Protein AF-A0A0G9MPE6-F1 (afdb_monomer_lite)

Foldseek 3Di:
DPPPPPLLVVVLVVVDDPVLVLLLVVLLVVDDLVVSCVVVVHDSVVSVVSLQVSCVSVVNDDSVVSSVSVVVVVVVVVPPDDDDPDPPCPPPPPDDDPDPDDPPDDPDPDDPVVVPPPPPDPDPPDPPPHPDPDDPPDDCCCPPPCVVVVVVVVVVVVVVVVVVVVVVVVVVVVVVVVVD

Organism: NCBI:txid1581420

pLDDT: mean 76.64, std 16.78, range [31.55, 97.31]

InterPro domains:
  IPR000792 Transcription regulator LuxR, C-terminal [PF00196] (15-58)
  IPR000792 Transcription regulator LuxR, C-terminal [SM00421] (13-70)
  IPR016032 Signal transduction response regulator, C-terminal effector [SSF46894] (8-74)
  IPR036388 Winged helix-like DNA-binding domain superfamily [G3DSA:1.10.10.10] (10-81)

Radius of gyration: 35.47 Å; chains: 1; bounding box: 92×54×98 Å

Sequence (180 aa):
MVTAAADPVEAIKATLTDGQVEVLDLLAEGLTGKEIAGRLGISDSGARQRIERVRRKFDGLGSNELARLWREHRAAASSDRSQHPCTNLSWQSSHLAADPILGEEPPRNRSSSDLEFSDAYVIDTSAPWAPRKDISLVPEVLDGENAVPARWMFVAGFAVLLAVLMLVLFAIGMAFVRTG

Secondary structure (DSSP, 8-state):
-------HHHHHHTTS-HHHHHHHHHHHTT--HHHHHHHHT--HHHHHHHHHHHHHHTTT--HHHHHHHHHHHHHHHHTSSS-------SSS-------------------TTTT--TT--------TTS-------S-HHHHSTTHHHHHHHHHHHHHHHHHHHHHHHHHHHHHHHHH-

Structure (mmCIF, N/CA/C/O backbone):
data_AF-A0A0G9MPE6-F1
#
_entry.id   AF-A0A0G9MPE6-F1
#
loop_
_atom_site.group_PDB
_atom_site.id
_atom_site.type_symbol
_atom_site.label_atom_id
_atom_site.label_alt_id
_atom_site.label_comp_id
_atom_site.label_asym_id
_atom_site.label_entity_id
_atom_site.label_seq_id
_atom_site.pdbx_PDB_ins_code
_atom_site.Cartn_x
_atom_site.Cartn_y
_atom_site.Cartn_z
_atom_site.occupancy
_atom_site.B_iso_or_equiv
_atom_site.auth_seq_id
_atom_site.auth_comp_id
_atom_site.auth_asym_id
_atom_site.auth_atom_id
_atom_site.pdbx_PDB_model_num
ATOM 1 N N . MET A 1 1 ? -15.453 -14.647 36.758 1.00 31.55 1 MET A N 1
ATOM 2 C CA . MET A 1 1 ? -14.997 -13.259 36.975 1.00 31.55 1 MET A CA 1
ATOM 3 C C . MET A 1 1 ? -13.838 -13.002 36.024 1.00 31.55 1 MET A C 1
ATOM 5 O O . MET A 1 1 ? -12.711 -13.332 36.355 1.00 31.55 1 MET A O 1
ATOM 9 N N . VAL A 1 2 ? -14.127 -12.533 34.806 1.00 37.72 2 VAL A N 1
ATOM 10 C CA . VAL A 1 2 ? -13.090 -12.100 33.856 1.00 37.72 2 VAL A CA 1
ATOM 11 C C . VAL A 1 2 ? -12.766 -10.664 34.233 1.00 37.72 2 VAL A C 1
ATOM 13 O O . VAL A 1 2 ? -13.610 -9.782 34.100 1.00 37.72 2 VAL A O 1
ATOM 16 N N . THR A 1 3 ? -11.595 -10.449 34.817 1.00 35.38 3 THR A N 1
ATOM 17 C CA . THR A 1 3 ? -11.078 -9.109 35.070 1.00 35.38 3 THR A CA 1
ATOM 18 C C . THR A 1 3 ? -10.955 -8.405 33.727 1.00 35.38 3 THR A C 1
ATOM 20 O O . THR A 1 3 ? -10.275 -8.921 32.840 1.00 35.38 3 THR A O 1
ATOM 23 N N . ALA A 1 4 ? -11.631 -7.267 33.577 1.00 43.75 4 ALA A N 1
ATOM 24 C CA . ALA A 1 4 ? -11.440 -6.344 32.473 1.00 43.75 4 ALA A CA 1
ATOM 25 C C . ALA A 1 4 ? -9.965 -5.919 32.460 1.00 43.75 4 ALA A C 1
ATOM 27 O O . ALA A 1 4 ? -9.564 -4.997 33.168 1.00 43.75 4 ALA A O 1
ATOM 28 N N . ALA A 1 5 ? -9.133 -6.658 31.725 1.00 43.75 5 ALA A N 1
ATOM 29 C CA . ALA A 1 5 ? -7.849 -6.144 31.300 1.00 43.75 5 ALA A CA 1
ATOM 30 C C . ALA A 1 5 ? -8.181 -4.867 30.534 1.00 43.75 5 ALA A C 1
ATOM 32 O O . ALA A 1 5 ? -8.971 -4.924 29.591 1.00 43.75 5 ALA A O 1
ATOM 33 N N . ALA A 1 6 ? -7.678 -3.729 31.017 1.00 55.50 6 ALA A N 1
ATOM 34 C CA . ALA A 1 6 ? -7.794 -2.462 30.316 1.00 55.50 6 ALA A CA 1
ATOM 35 C C . ALA A 1 6 ? -7.490 -2.723 28.840 1.00 55.50 6 ALA A C 1
ATOM 37 O O . ALA A 1 6 ? -6.449 -3.310 28.531 1.00 55.50 6 ALA A O 1
ATOM 38 N N . ASP A 1 7 ? -8.442 -2.389 27.971 1.00 68.00 7 ASP A N 1
ATOM 39 C CA . ASP A 1 7 ? -8.317 -2.606 26.538 1.00 68.00 7 ASP A CA 1
ATOM 40 C C . ASP A 1 7 ? -6.947 -2.042 26.109 1.00 68.00 7 ASP A C 1
ATOM 42 O O . ASP A 1 7 ? -6.664 -0.873 26.402 1.00 68.00 7 ASP A O 1
ATOM 46 N N . PRO A 1 8 ? -6.042 -2.842 25.507 1.00 73.06 8 PRO A N 1
ATOM 47 C CA . PRO A 1 8 ? -4.706 -2.375 25.132 1.00 73.06 8 PRO A CA 1
ATOM 48 C C . PRO A 1 8 ? -4.766 -1.111 24.264 1.00 73.06 8 PRO A C 1
ATOM 50 O O . PRO A 1 8 ? -3.856 -0.281 24.310 1.00 73.06 8 PRO A O 1
ATOM 53 N N . VAL A 1 9 ? -5.868 -0.919 23.533 1.00 80.00 9 VAL A N 1
ATOM 54 C CA . VAL A 1 9 ? -6.132 0.288 22.749 1.00 80.00 9 VAL A CA 1
ATOM 55 C C . VAL A 1 9 ? -6.282 1.526 23.637 1.00 80.00 9 VAL A C 1
ATOM 57 O O . VAL A 1 9 ? -5.776 2.589 23.281 1.00 80.00 9 VAL A O 1
ATOM 60 N N . GLU A 1 10 ? -6.902 1.410 24.810 1.00 82.75 10 GLU A N 1
ATOM 61 C CA . GLU A 1 10 ? -7.134 2.529 25.728 1.00 82.75 10 GLU A CA 1
ATOM 62 C C . GLU A 1 10 ? -5.841 3.004 26.398 1.00 82.75 10 GLU A C 1
ATOM 64 O O . GLU A 1 10 ? -5.572 4.207 26.480 1.00 82.75 10 GLU A O 1
ATOM 69 N N . ALA A 1 11 ? -4.985 2.058 26.792 1.00 82.75 11 ALA A N 1
ATOM 70 C CA . ALA A 1 11 ? -3.660 2.363 27.323 1.00 82.75 11 ALA A CA 1
ATOM 71 C C . ALA A 1 11 ? -2.784 3.069 26.275 1.00 82.75 11 ALA A C 1
ATOM 73 O O . ALA A 1 11 ? -2.113 4.057 26.579 1.00 82.75 11 ALA A O 1
ATOM 74 N N . ILE A 1 12 ? -2.820 2.604 25.021 1.00 85.75 12 ILE A N 1
ATOM 75 C CA . ILE A 1 12 ? -2.066 3.224 23.927 1.00 85.75 12 ILE A CA 1
ATOM 76 C C . ILE A 1 12 ? -2.641 4.604 23.593 1.00 85.75 12 ILE A C 1
ATOM 78 O O . ILE A 1 12 ? -1.867 5.553 23.446 1.00 85.75 12 ILE A O 1
ATOM 82 N N . LYS A 1 13 ? -3.972 4.748 23.544 1.00 86.62 13 LYS A N 1
ATOM 83 C CA . LYS A 1 13 ? -4.681 6.014 23.297 1.00 86.62 13 LYS A CA 1
ATOM 84 C C . LYS A 1 13 ? -4.234 7.123 24.244 1.00 86.62 13 LYS A C 1
ATOM 86 O O . LYS A 1 13 ? -3.981 8.229 23.778 1.00 86.62 13 LYS A O 1
ATOM 91 N N . ALA A 1 14 ? -4.051 6.826 25.531 1.00 85.19 14 ALA A N 1
ATOM 92 C CA . ALA A 1 14 ? -3.559 7.799 26.512 1.00 85.19 14 ALA A CA 1
ATOM 93 C C . ALA A 1 14 ? -2.147 8.341 26.195 1.00 85.19 14 ALA A C 1
ATOM 95 O O . ALA A 1 14 ? -1.764 9.402 26.681 1.00 85.19 14 ALA A O 1
ATOM 96 N N . THR A 1 15 ? -1.367 7.637 25.369 1.00 88.62 15 THR A N 1
ATOM 97 C CA . THR A 1 15 ? -0.030 8.072 24.933 1.00 88.62 15 THR A CA 1
ATOM 98 C C . THR A 1 15 ? -0.025 8.792 23.582 1.00 88.62 15 THR A C 1
ATOM 100 O O . THR A 1 15 ? 1.040 9.247 23.145 1.00 88.62 15 THR A O 1
ATOM 103 N N . LEU A 1 16 ? -1.149 8.831 22.859 1.00 88.75 16 LEU A N 1
ATOM 104 C CA . LEU A 1 16 ? -1.242 9.502 21.562 1.00 88.75 16 LEU A CA 1
ATOM 105 C C . LEU A 1 16 ? -1.406 11.011 21.758 1.00 88.75 16 LEU A C 1
ATOM 107 O O . LEU A 1 16 ? -2.092 11.471 22.662 1.00 88.75 16 LEU A O 1
ATOM 111 N N . THR A 1 17 ? -0.782 11.787 20.876 1.00 92.75 17 THR A N 1
ATOM 112 C CA . THR A 1 17 ? -1.031 13.234 20.791 1.00 92.75 17 THR A CA 1
ATOM 113 C C . THR A 1 17 ? -2.350 13.508 20.068 1.00 92.75 17 THR A C 1
ATOM 115 O O . THR A 1 17 ? -2.723 12.717 19.203 1.00 92.75 17 THR A O 1
ATOM 118 N N . ASP A 1 18 ? -2.965 14.672 20.269 1.00 88.19 18 ASP A N 1
ATOM 119 C CA . ASP A 1 18 ? -4.215 15.058 19.585 1.00 88.19 18 ASP A CA 1
ATOM 120 C C . ASP A 1 18 ? -4.136 14.890 18.058 1.00 88.19 18 ASP A C 1
ATOM 122 O O . ASP A 1 18 ? -4.968 14.223 17.450 1.00 88.19 18 ASP A O 1
ATOM 126 N N . GLY A 1 19 ? -3.045 15.352 17.434 1.00 87.56 19 GLY A N 1
ATOM 127 C CA . GLY A 1 19 ? -2.837 15.192 15.987 1.00 87.56 19 GLY A CA 1
ATOM 128 C C . GLY A 1 19 ? -2.555 13.754 15.517 1.00 87.56 19 GLY A C 1
ATOM 129 O O . GLY A 1 19 ? -2.522 13.499 14.316 1.00 87.56 19 GLY A O 1
ATOM 130 N N . GLN A 1 20 ? -2.302 12.812 16.431 1.00 91.50 20 GLN A N 1
ATOM 131 C CA . GLN A 1 20 ? -2.208 11.374 16.137 1.00 91.50 20 GLN A CA 1
ATOM 132 C C . GLN A 1 20 ? -3.574 10.704 16.257 1.00 91.50 20 GLN A C 1
ATOM 134 O O . GLN A 1 20 ? -3.886 9.846 15.436 1.00 91.50 20 GLN A O 1
ATOM 139 N N . VAL A 1 21 ? -4.376 11.113 17.245 1.00 91.81 21 VAL A N 1
ATOM 140 C CA . VAL A 1 21 ? -5.772 10.682 17.387 1.00 91.81 21 VAL A CA 1
ATOM 141 C C . VAL A 1 21 ? -6.578 11.119 16.167 1.00 91.81 21 VAL A C 1
ATOM 143 O O . VAL A 1 21 ? -7.272 10.300 15.580 1.00 91.81 21 VAL A O 1
ATOM 146 N N . GLU A 1 22 ? -6.395 12.356 15.707 1.00 93.44 22 GLU A N 1
ATOM 147 C CA . GLU A 1 22 ? -7.081 12.886 14.522 1.00 93.44 22 GLU A CA 1
ATOM 148 C C . GLU A 1 22 ? -6.759 12.085 13.246 1.00 93.44 22 GLU A C 1
ATOM 150 O O . GLU A 1 22 ? -7.645 11.734 12.471 1.00 93.44 22 GLU A O 1
ATOM 155 N N . VAL A 1 23 ? -5.488 11.716 13.043 1.00 94.12 23 VAL A N 1
ATOM 156 C CA . VAL A 1 23 ? -5.083 10.844 11.925 1.00 94.12 23 VAL A CA 1
ATOM 157 C C . VAL A 1 23 ? -5.693 9.447 12.060 1.00 94.12 23 VAL A C 1
ATOM 159 O O . VAL A 1 23 ? -6.072 8.848 11.056 1.00 94.12 23 VAL A O 1
ATOM 162 N N . LEU A 1 24 ? -5.774 8.921 13.282 1.00 92.50 24 LEU A N 1
ATOM 163 C CA . LEU A 1 24 ? -6.332 7.601 13.560 1.00 92.50 24 LEU A CA 1
ATOM 164 C C . LEU A 1 24 ? -7.855 7.561 13.346 1.00 92.50 24 LEU A C 1
ATOM 166 O O . LEU A 1 24 ? -8.363 6.574 12.816 1.00 92.50 24 LEU A O 1
ATOM 170 N N . ASP A 1 25 ? -8.560 8.646 13.669 1.00 93.19 25 ASP A N 1
ATOM 171 C CA . ASP A 1 25 ? -9.986 8.821 13.380 1.00 93.19 25 ASP A CA 1
ATOM 172 C C . ASP A 1 25 ? -10.258 8.811 11.872 1.00 93.19 25 ASP A C 1
ATOM 174 O O . ASP A 1 25 ? -11.080 8.025 11.399 1.00 93.19 25 ASP A O 1
ATOM 178 N N . LEU A 1 26 ? -9.501 9.594 11.098 1.00 93.50 26 LEU A N 1
ATOM 179 C CA . LEU A 1 26 ? -9.630 9.606 9.637 1.00 93.50 26 LEU A CA 1
ATOM 180 C C . LEU A 1 26 ? -9.261 8.253 9.008 1.00 93.50 26 LEU A C 1
ATOM 182 O O . LEU A 1 26 ? -9.851 7.841 8.010 1.00 93.50 26 LEU A O 1
ATOM 186 N N . LEU A 1 27 ? -8.303 7.534 9.596 1.00 93.00 27 LEU A N 1
ATOM 187 C CA . LEU A 1 27 ? -7.941 6.196 9.138 1.00 93.00 27 LEU A CA 1
ATOM 188 C C . LEU A 1 27 ? -9.059 5.176 9.407 1.00 93.00 27 LEU A C 1
ATOM 190 O O . LEU A 1 27 ? -9.306 4.298 8.581 1.00 93.00 27 LEU A O 1
ATOM 194 N N . ALA A 1 28 ? -9.765 5.301 10.531 1.00 92.00 28 ALA A N 1
ATOM 195 C CA . ALA A 1 28 ? -10.927 4.474 10.850 1.00 92.00 28 ALA A CA 1
ATOM 196 C C . ALA A 1 28 ? -12.146 4.753 9.960 1.00 92.00 28 ALA A C 1
ATOM 198 O O . ALA A 1 28 ? -12.937 3.840 9.720 1.00 92.00 28 ALA A O 1
ATOM 199 N N . GLU A 1 29 ? -12.269 5.965 9.419 1.00 91.94 29 GLU A N 1
ATOM 200 C CA . GLU A 1 29 ? -13.228 6.298 8.356 1.00 91.94 29 GLU A CA 1
ATOM 201 C C . GLU A 1 29 ? -12.865 5.658 6.998 1.00 91.94 29 GLU A C 1
ATOM 203 O O . GLU A 1 29 ? -13.675 5.675 6.073 1.00 91.94 29 GLU A O 1
ATOM 208 N N . GLY A 1 30 ? -11.678 5.052 6.873 1.00 91.44 30 GLY A N 1
ATOM 209 C CA . GLY A 1 30 ? -11.218 4.378 5.657 1.00 91.44 30 GLY A CA 1
ATOM 210 C C . GLY A 1 30 ? -10.488 5.288 4.669 1.00 91.44 30 GLY A C 1
ATOM 211 O O . GLY A 1 30 ? -10.276 4.880 3.528 1.00 91.44 30 GLY A O 1
ATOM 212 N N . LEU A 1 31 ? -10.090 6.498 5.080 1.00 91.56 31 LEU A N 1
ATOM 213 C CA . LEU A 1 31 ? -9.352 7.409 4.207 1.00 91.56 31 LEU A CA 1
ATOM 214 C C . LEU A 1 31 ? -7.913 6.929 3.988 1.00 91.56 31 LEU A C 1
ATOM 216 O O . LEU A 1 31 ? -7.220 6.456 4.893 1.00 91.56 31 LEU A O 1
ATOM 220 N N . THR A 1 32 ? -7.429 7.131 2.769 1.00 90.44 32 THR A N 1
ATOM 221 C CA . THR A 1 32 ? -6.039 6.887 2.388 1.00 90.44 32 THR A CA 1
ATOM 222 C C . THR A 1 32 ? -5.128 8.028 2.848 1.00 90.44 32 THR A C 1
ATOM 224 O O . THR A 1 32 ? -5.564 9.158 3.060 1.00 90.44 32 THR A O 1
ATOM 227 N N . GLY A 1 33 ? -3.815 7.784 2.938 1.00 89.12 33 GLY A N 1
ATOM 228 C CA . GLY A 1 33 ? -2.847 8.812 3.358 1.00 89.12 33 GLY A CA 1
ATOM 229 C C . GLY A 1 33 ? -2.896 10.110 2.534 1.00 89.12 33 GLY A C 1
ATOM 230 O O . GLY A 1 33 ? -2.682 11.187 3.085 1.00 89.12 33 GLY A O 1
ATOM 231 N N . LYS A 1 34 ? -3.251 10.025 1.243 1.00 92.31 34 LYS A N 1
ATOM 232 C CA . LYS A 1 34 ? -3.431 11.197 0.370 1.00 92.31 34 LYS A CA 1
ATOM 233 C C . LYS A 1 34 ? -4.673 12.008 0.739 1.00 92.31 34 LYS A C 1
ATOM 235 O O . LYS A 1 34 ? -4.622 13.234 0.751 1.00 92.31 34 LYS A O 1
ATOM 240 N N . GLU A 1 35 ? -5.772 11.335 1.057 1.00 94.38 35 GLU A N 1
ATOM 241 C CA . GLU A 1 35 ? -7.024 11.980 1.465 1.00 94.38 35 GLU A CA 1
ATOM 242 C C . GLU A 1 35 ? -6.899 12.577 2.868 1.00 94.38 35 GLU A C 1
ATOM 244 O O . GLU A 1 35 ? -7.334 13.702 3.098 1.00 94.38 35 GLU A O 1
ATOM 249 N N . ILE A 1 36 ? -6.210 11.878 3.777 1.00 93.88 36 ILE A N 1
ATOM 250 C CA . ILE A 1 36 ? -5.850 12.390 5.105 1.00 93.88 36 ILE A CA 1
ATOM 251 C C . ILE A 1 36 ? -4.991 13.652 4.974 1.00 93.88 36 ILE A C 1
ATOM 253 O O . ILE A 1 36 ? -5.245 14.643 5.654 1.00 93.88 36 ILE A O 1
ATOM 257 N N . ALA A 1 37 ? -4.000 13.649 4.077 1.00 95.06 37 ALA A N 1
ATOM 258 C CA . ALA A 1 37 ? -3.171 14.822 3.812 1.00 95.06 37 ALA A CA 1
ATOM 259 C C . ALA A 1 37 ? -4.008 16.016 3.330 1.00 95.06 37 ALA A C 1
ATOM 261 O O . ALA A 1 37 ? -3.864 17.116 3.863 1.00 95.06 37 ALA A O 1
ATOM 262 N N . GLY A 1 38 ? -4.926 15.780 2.386 1.00 95.31 38 GLY A N 1
ATOM 263 C CA . GLY A 1 38 ? -5.853 16.800 1.897 1.00 95.31 38 GLY A CA 1
ATOM 264 C C . GLY A 1 38 ? -6.773 17.346 2.991 1.00 95.31 38 GLY A C 1
ATOM 265 O O . GLY A 1 38 ? -6.973 18.555 3.073 1.00 95.31 38 GLY A O 1
ATOM 266 N N . ARG A 1 39 ? -7.281 16.478 3.871 1.00 94.38 39 ARG A N 1
ATOM 267 C CA . ARG A 1 39 ? -8.207 16.860 4.945 1.00 94.38 39 ARG A CA 1
ATOM 268 C C . ARG A 1 39 ? -7.532 17.621 6.085 1.00 94.38 39 ARG A C 1
ATOM 270 O O . ARG A 1 39 ? -8.146 18.515 6.654 1.00 94.38 39 ARG A O 1
ATOM 277 N N . LEU A 1 40 ? -6.272 17.302 6.379 1.00 93.19 40 LEU A N 1
ATOM 278 C CA . LEU A 1 40 ? -5.473 17.957 7.421 1.00 93.19 40 LEU A CA 1
ATOM 279 C C . LEU A 1 40 ? -4.649 19.154 6.914 1.00 93.19 40 LEU A C 1
ATOM 281 O O . LEU A 1 40 ? -3.984 19.811 7.713 1.00 93.19 40 LEU A O 1
ATOM 285 N N . GLY A 1 41 ? -4.629 19.421 5.604 1.00 93.69 41 GLY A N 1
ATOM 286 C CA . GLY A 1 41 ? -3.810 20.486 5.014 1.00 93.69 41 GLY A CA 1
ATOM 287 C C . GLY A 1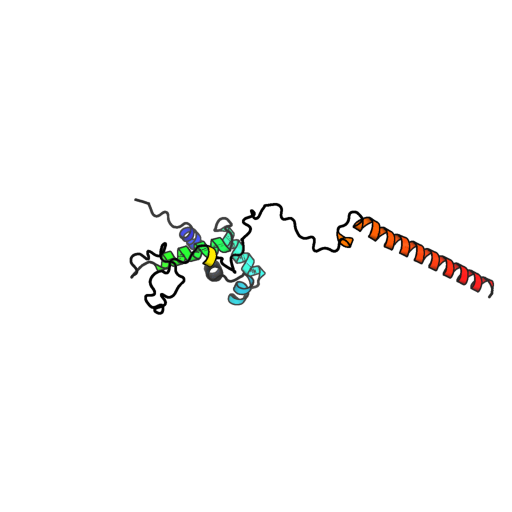 41 ? -2.297 20.265 5.160 1.00 93.69 41 GLY A C 1
ATOM 288 O O . GLY A 1 41 ? -1.536 21.229 5.236 1.00 93.69 41 GLY A O 1
ATOM 289 N N . ILE A 1 42 ? -1.848 19.007 5.225 1.00 93.56 42 ILE A N 1
ATOM 290 C CA . ILE A 1 42 ? -0.429 18.625 5.351 1.00 93.56 42 ILE A CA 1
ATOM 291 C C . ILE A 1 42 ? 0.079 17.950 4.070 1.00 93.56 42 ILE A C 1
ATOM 293 O O . ILE A 1 42 ? -0.693 17.602 3.182 1.00 93.56 42 ILE A O 1
ATOM 297 N N . SER A 1 43 ? 1.391 17.728 3.957 1.00 96.12 43 SER A N 1
ATOM 298 C CA . SER A 1 43 ? 1.954 16.966 2.835 1.00 96.12 43 SER A CA 1
ATOM 299 C C . SER A 1 43 ? 1.600 15.470 2.914 1.00 96.12 43 SER A C 1
ATOM 301 O O . SER A 1 43 ? 1.495 14.912 4.009 1.00 96.12 43 SER A O 1
ATOM 303 N N . ASP A 1 44 ? 1.509 14.785 1.762 1.00 95.00 44 ASP A N 1
ATOM 304 C CA . ASP A 1 44 ? 1.323 13.315 1.692 1.00 95.00 44 ASP A CA 1
ATOM 305 C C . ASP A 1 44 ? 2.404 12.582 2.510 1.00 95.00 44 ASP A C 1
ATOM 307 O O . ASP A 1 44 ? 2.118 11.708 3.328 1.00 95.00 44 ASP A O 1
ATOM 311 N N . SER A 1 45 ? 3.662 13.018 2.387 1.00 93.56 45 SER A N 1
ATOM 312 C CA . SER A 1 45 ? 4.770 12.481 3.184 1.00 93.56 45 SER A CA 1
ATOM 313 C C . SER A 1 45 ? 4.578 12.686 4.693 1.00 93.56 45 SER A C 1
ATOM 315 O O . SER A 1 45 ? 4.893 11.789 5.477 1.00 93.56 45 SER A O 1
ATOM 317 N N . GLY A 1 46 ? 4.021 13.827 5.110 1.00 91.94 46 GLY A N 1
ATOM 318 C CA . GLY A 1 46 ? 3.717 14.133 6.505 1.00 91.94 46 GLY A CA 1
ATOM 319 C C . GLY A 1 46 ? 2.600 13.253 7.067 1.00 91.94 46 GLY A C 1
ATOM 320 O O . GLY A 1 46 ? 2.741 12.724 8.172 1.00 91.94 46 GLY A O 1
ATOM 321 N N . ALA A 1 47 ? 1.534 13.031 6.294 1.00 92.56 47 ALA A N 1
ATOM 322 C CA . ALA A 1 47 ? 0.446 12.129 6.670 1.00 92.56 47 ALA A CA 1
ATOM 323 C C . ALA A 1 47 ? 0.949 10.688 6.839 1.00 92.56 47 ALA A C 1
ATOM 325 O O . ALA A 1 47 ? 0.748 10.086 7.895 1.00 92.56 47 ALA A O 1
ATOM 326 N N . ARG A 1 48 ? 1.707 10.165 5.864 1.00 93.25 48 ARG A N 1
ATOM 327 C CA . ARG A 1 48 ? 2.313 8.823 5.947 1.00 93.25 48 ARG A CA 1
ATOM 328 C C . ARG A 1 48 ? 3.234 8.673 7.150 1.00 93.25 48 ARG A C 1
ATOM 330 O O . ARG A 1 48 ? 3.177 7.662 7.845 1.00 93.25 48 ARG A O 1
ATOM 337 N N . GLN A 1 49 ? 4.055 9.684 7.433 1.00 94.12 49 GLN A N 1
ATOM 338 C CA . GLN A 1 49 ? 4.944 9.648 8.591 1.00 94.12 49 GLN A CA 1
ATOM 339 C C . GLN A 1 49 ? 4.161 9.634 9.912 1.00 94.12 49 GLN A C 1
ATOM 341 O O . GLN A 1 49 ? 4.557 8.931 10.842 1.00 94.12 49 GLN A O 1
ATOM 346 N N . ARG A 1 50 ? 3.058 10.388 10.020 1.00 93.31 50 ARG A N 1
ATOM 347 C CA . ARG A 1 50 ? 2.189 10.351 11.207 1.00 93.31 50 ARG A CA 1
ATOM 348 C C . ARG A 1 50 ? 1.527 8.983 11.372 1.00 93.31 50 ARG A C 1
ATOM 350 O O . ARG A 1 50 ? 1.592 8.448 12.475 1.00 93.31 50 ARG A O 1
ATOM 357 N N . ILE A 1 51 ? 0.999 8.394 10.295 1.00 92.50 51 ILE A N 1
ATOM 358 C CA . ILE A 1 51 ? 0.432 7.033 10.301 1.00 92.50 51 ILE A CA 1
ATOM 359 C C . ILE A 1 51 ? 1.475 6.023 10.791 1.00 92.50 51 ILE A C 1
ATOM 361 O O . ILE A 1 51 ? 1.193 5.243 11.693 1.00 92.50 51 ILE A O 1
ATOM 365 N N . GLU A 1 52 ? 2.706 6.082 10.278 1.00 93.19 52 GLU A N 1
ATOM 366 C CA . GLU A 1 52 ? 3.792 5.192 10.706 1.00 93.19 52 GLU A CA 1
ATOM 367 C C . GLU A 1 52 ? 4.128 5.358 12.196 1.00 93.19 52 GLU A C 1
ATOM 369 O O . GLU A 1 52 ? 4.312 4.378 12.916 1.00 93.19 52 GLU A O 1
ATOM 374 N N . ARG A 1 53 ? 4.176 6.598 12.700 1.00 92.00 53 ARG A N 1
ATOM 375 C CA . ARG A 1 53 ? 4.422 6.855 14.129 1.00 92.00 53 ARG A CA 1
ATOM 376 C C . ARG A 1 53 ? 3.321 6.278 15.013 1.00 92.00 53 ARG A C 1
ATOM 378 O O . ARG A 1 53 ? 3.650 5.745 16.070 1.00 92.00 53 ARG A O 1
ATOM 385 N N . VAL A 1 54 ? 2.059 6.384 14.592 1.00 91.75 54 VAL A N 1
ATOM 386 C CA . VAL A 1 54 ? 0.938 5.736 15.285 1.00 91.75 54 VAL A CA 1
ATOM 387 C C . VAL A 1 54 ? 1.113 4.223 15.223 1.00 91.75 54 VAL A C 1
ATOM 389 O O . VAL A 1 54 ? 1.105 3.577 16.263 1.00 91.75 54 VAL A O 1
ATOM 392 N N . ARG A 1 55 ? 1.406 3.663 14.047 1.00 91.38 55 ARG A N 1
ATOM 393 C CA . ARG A 1 55 ? 1.603 2.222 13.853 1.00 91.38 55 ARG A CA 1
ATOM 394 C C . ARG A 1 55 ? 2.655 1.632 14.787 1.00 91.38 55 ARG A C 1
ATOM 396 O O . ARG A 1 55 ? 2.420 0.593 15.387 1.00 91.38 55 ARG A O 1
ATOM 403 N N . ARG A 1 56 ? 3.777 2.327 14.989 1.00 90.88 56 ARG A N 1
ATOM 404 C CA . ARG A 1 56 ? 4.827 1.898 15.932 1.00 90.88 56 ARG A CA 1
ATOM 405 C C . ARG A 1 56 ? 4.379 1.862 17.395 1.00 90.88 56 ARG A C 1
ATOM 407 O O . ARG A 1 56 ? 4.947 1.097 18.160 1.00 90.88 56 ARG A O 1
ATOM 414 N N . LYS A 1 57 ? 3.394 2.673 17.795 1.00 88.06 57 LYS A N 1
ATOM 415 C CA . LYS A 1 57 ? 2.804 2.608 19.146 1.00 88.06 57 LYS A CA 1
ATOM 416 C C . LYS A 1 57 ? 1.884 1.394 19.313 1.00 88.06 57 LYS A C 1
ATOM 418 O O . LYS A 1 57 ? 1.727 0.910 20.424 1.00 88.06 57 LYS A O 1
ATOM 423 N N . PHE A 1 58 ? 1.330 0.899 18.208 1.00 88.00 58 PHE A N 1
ATOM 424 C CA . PHE A 1 58 ? 0.492 -0.297 18.114 1.00 88.00 58 PHE A CA 1
ATOM 425 C C . PHE A 1 58 ? 1.294 -1.517 17.621 1.00 88.00 58 PHE A C 1
ATOM 427 O O . PHE A 1 58 ? 0.809 -2.290 16.804 1.00 88.00 58 PHE A O 1
ATOM 434 N N . ASP A 1 59 ? 2.554 -1.651 18.045 1.00 85.88 59 ASP A N 1
ATOM 435 C CA . ASP A 1 59 ? 3.428 -2.793 17.712 1.00 85.88 59 ASP A CA 1
ATOM 436 C C . ASP A 1 59 ? 3.572 -3.099 16.201 1.00 85.88 59 ASP A C 1
ATOM 438 O O . ASP A 1 59 ? 3.816 -4.221 15.771 1.00 85.88 59 ASP A O 1
ATOM 442 N N . GLY A 1 60 ? 3.399 -2.088 15.345 1.00 82.19 60 GLY A N 1
ATOM 443 C CA . GLY A 1 60 ? 3.537 -2.240 13.897 1.00 82.19 60 GLY A CA 1
ATOM 444 C C . GLY A 1 60 ? 2.328 -2.851 13.178 1.00 82.19 60 GLY A C 1
ATOM 445 O O . GLY A 1 60 ? 2.452 -3.125 11.982 1.00 82.19 60 GLY A O 1
ATOM 446 N N . LEU A 1 61 ? 1.175 -2.998 13.845 1.00 86.38 61 LEU A N 1
ATOM 447 C CA . LEU A 1 61 ? -0.092 -3.492 13.277 1.00 86.38 61 LEU A CA 1
ATOM 448 C C . LEU A 1 61 ? -0.419 -2.873 11.910 1.00 86.38 61 LEU A C 1
ATOM 450 O O . LEU A 1 61 ? -0.296 -1.669 11.724 1.00 86.38 61 LEU A O 1
ATOM 454 N N . GLY A 1 62 ? -0.881 -3.671 10.944 1.00 87.50 62 GLY A N 1
ATOM 455 C CA . GLY A 1 62 ? -1.238 -3.171 9.610 1.00 87.50 62 GLY A CA 1
ATOM 456 C C . GLY A 1 62 ? -2.284 -2.047 9.652 1.00 87.50 62 GLY A C 1
ATOM 457 O O . GLY A 1 62 ? -3.141 -2.018 10.528 1.00 87.50 62 GLY A O 1
ATOM 458 N N . SER A 1 63 ? -2.253 -1.129 8.679 1.00 83.94 63 SER A N 1
ATOM 459 C CA . SER A 1 63 ? -3.117 0.069 8.674 1.00 83.94 63 SER A CA 1
ATOM 460 C C . SER A 1 63 ? -4.617 -0.254 8.754 1.00 83.94 63 SER A C 1
ATOM 462 O O . SER A 1 63 ? -5.362 0.449 9.430 1.00 83.94 63 SER A O 1
ATOM 464 N N . ASN A 1 64 ? -5.052 -1.335 8.100 1.00 87.56 64 ASN A N 1
ATOM 465 C CA . ASN A 1 64 ? -6.447 -1.789 8.124 1.00 87.56 64 ASN A CA 1
ATOM 466 C C . ASN A 1 64 ? -6.833 -2.402 9.472 1.00 87.56 64 ASN A C 1
ATOM 468 O O . ASN A 1 64 ? -7.952 -2.217 9.943 1.00 87.56 64 ASN A O 1
ATOM 472 N N . GLU A 1 65 ? -5.900 -3.117 10.096 1.00 89.38 65 GLU A N 1
ATOM 473 C CA . GLU A 1 65 ? -6.123 -3.738 11.397 1.00 89.38 65 GLU A CA 1
ATOM 474 C C . GLU A 1 65 ? -6.172 -2.679 12.499 1.00 89.38 65 GLU A C 1
ATOM 476 O O . GLU A 1 65 ? -7.064 -2.689 13.341 1.00 89.38 65 GLU A O 1
ATOM 481 N N . LEU A 1 66 ? -5.290 -1.682 12.417 1.00 90.44 66 LEU A N 1
ATOM 482 C CA . LEU A 1 66 ? -5.322 -0.496 13.266 1.00 90.44 66 LEU A CA 1
ATOM 483 C C . LEU A 1 66 ? -6.660 0.258 13.141 1.00 90.44 66 LEU A C 1
ATOM 485 O O . LEU A 1 66 ? -7.260 0.619 14.152 1.00 90.44 66 LEU A O 1
ATOM 489 N N . ALA A 1 67 ? -7.162 0.443 11.915 1.00 91.50 67 ALA A N 1
ATOM 490 C CA . ALA A 1 67 ? -8.472 1.046 11.665 1.00 91.50 67 ALA A CA 1
ATOM 491 C C . ALA A 1 67 ? -9.629 0.209 12.243 1.00 91.50 67 ALA A C 1
ATOM 493 O O . ALA A 1 67 ? -10.605 0.758 12.756 1.00 91.50 67 ALA A O 1
ATOM 494 N N . ARG A 1 68 ? -9.544 -1.125 12.166 1.00 89.88 68 ARG A N 1
ATOM 495 C CA . ARG A 1 68 ? -10.536 -2.046 12.742 1.00 89.88 68 ARG A CA 1
ATOM 496 C C . ARG A 1 68 ? -10.568 -1.941 14.267 1.00 89.88 68 ARG A C 1
ATOM 498 O O . ARG A 1 68 ? -11.627 -1.648 14.817 1.00 89.88 68 ARG A O 1
ATOM 505 N N . LEU A 1 69 ? -9.415 -2.090 14.917 1.00 90.06 69 LEU A N 1
ATOM 506 C CA . LEU A 1 69 ? -9.285 -2.014 16.375 1.00 90.06 69 LEU A CA 1
ATOM 507 C C . LEU A 1 69 ? -9.765 -0.664 16.919 1.00 90.06 69 LEU A C 1
ATOM 509 O O . LEU A 1 69 ? -10.467 -0.611 17.925 1.00 90.06 69 LEU A O 1
ATOM 513 N N . TRP A 1 70 ? -9.451 0.434 16.225 1.00 90.44 70 TRP A N 1
ATOM 514 C CA . TRP A 1 70 ? -9.916 1.758 16.632 1.00 90.44 70 TRP A CA 1
ATOM 515 C C . TRP A 1 70 ? -11.438 1.916 16.530 1.00 90.44 70 TRP A C 1
ATOM 517 O O . TRP A 1 70 ? -12.055 2.496 17.426 1.00 90.44 70 TRP A O 1
ATOM 527 N N . ARG A 1 71 ? -12.070 1.373 15.479 1.00 89.69 71 ARG A N 1
ATOM 528 C CA . ARG A 1 71 ? -13.539 1.373 15.347 1.00 89.69 71 ARG A CA 1
ATOM 529 C C . ARG A 1 71 ? -14.212 0.563 16.446 1.00 89.69 71 ARG A C 1
ATOM 531 O O . ARG A 1 71 ? -15.201 1.026 17.006 1.00 89.69 71 ARG A O 1
ATOM 538 N N . GLU A 1 72 ? -13.670 -0.606 16.768 1.00 87.69 72 GLU A N 1
ATOM 539 C CA . GLU A 1 72 ? -14.177 -1.464 17.845 1.00 87.69 72 GLU A CA 1
ATOM 540 C C . GLU A 1 72 ? -14.086 -0.762 19.200 1.00 87.69 72 GLU A C 1
ATOM 542 O O . GLU A 1 72 ? -15.079 -0.687 19.924 1.00 87.69 72 GLU A O 1
ATOM 547 N N . HIS A 1 73 ? -12.940 -0.143 19.488 1.00 86.19 73 HIS A N 1
ATOM 548 C CA . HIS A 1 73 ? -12.741 0.633 20.707 1.00 86.19 73 HIS A CA 1
ATOM 549 C C . HIS A 1 73 ? -13.692 1.841 20.793 1.00 86.19 73 HIS A C 1
ATOM 551 O O . HIS A 1 73 ? -14.287 2.097 21.839 1.00 86.19 73 HIS A O 1
ATOM 557 N N . ARG A 1 74 ? -13.911 2.569 19.688 1.00 85.19 74 ARG A N 1
ATOM 558 C CA . ARG A 1 74 ? -14.876 3.684 19.645 1.00 85.19 74 ARG A CA 1
ATOM 559 C C . ARG A 1 74 ? -16.321 3.224 19.825 1.00 85.19 74 ARG A C 1
ATOM 561 O O . ARG A 1 74 ? -17.078 3.897 20.522 1.00 85.19 74 ARG A O 1
ATOM 568 N N . ALA A 1 75 ? -16.699 2.099 19.222 1.00 82.38 75 ALA A N 1
ATOM 569 C CA . ALA A 1 75 ? -18.026 1.515 19.391 1.00 82.38 75 ALA A CA 1
ATOM 570 C C . ALA A 1 75 ? -18.255 1.099 20.853 1.00 82.38 75 ALA A C 1
ATOM 572 O O . ALA A 1 75 ? -19.293 1.430 21.430 1.00 82.38 75 ALA A O 1
ATOM 573 N N . ALA A 1 76 ? -17.254 0.474 21.483 1.00 78.75 76 ALA A N 1
ATOM 574 C CA . ALA A 1 76 ? -17.284 0.125 22.900 1.00 78.75 76 ALA A CA 1
ATOM 575 C C . ALA A 1 76 ? -17.374 1.370 23.803 1.00 78.75 76 ALA A C 1
ATOM 577 O O . ALA A 1 76 ? -18.207 1.405 24.707 1.00 78.75 76 ALA A O 1
ATOM 578 N N . ALA A 1 77 ? -16.611 2.430 23.520 1.00 73.19 77 ALA A N 1
ATOM 579 C CA . ALA A 1 77 ? -16.666 3.684 24.277 1.00 73.19 77 ALA A CA 1
ATOM 580 C C . ALA A 1 77 ? -18.017 4.416 24.142 1.00 73.19 77 ALA A C 1
ATOM 582 O O . ALA A 1 77 ? -18.467 5.059 25.086 1.00 73.19 77 ALA A O 1
ATOM 583 N N . SER A 1 78 ? -18.690 4.298 22.991 1.00 65.69 78 SER A N 1
ATOM 584 C CA . SER A 1 78 ? -20.034 4.859 22.778 1.00 65.69 78 SER A CA 1
ATOM 585 C C . SER A 1 78 ? -21.163 4.051 23.431 1.00 65.69 78 SER A C 1
ATOM 587 O O . SER A 1 78 ? -22.296 4.519 23.474 1.00 65.69 78 SER A O 1
ATOM 589 N N . SER A 1 79 ? -20.869 2.845 23.932 1.00 57.28 79 SER A N 1
ATOM 590 C CA . SER A 1 79 ? -21.877 1.919 24.465 1.00 57.28 79 SER A CA 1
ATOM 591 C C . SER A 1 79 ? -22.261 2.162 25.930 1.00 57.28 79 SER A C 1
ATOM 593 O O . SER A 1 79 ? -23.117 1.449 26.462 1.00 57.28 79 SER A O 1
ATOM 595 N N . ASP A 1 80 ? -21.709 3.192 26.584 1.00 49.84 80 ASP A N 1
ATOM 596 C CA . ASP A 1 80 ? -22.221 3.621 27.882 1.00 49.84 80 ASP A CA 1
ATOM 597 C C . ASP A 1 80 ? -23.465 4.518 27.721 1.00 49.84 80 ASP A C 1
ATOM 599 O O . ASP A 1 80 ? -23.379 5.693 27.365 1.00 49.84 80 ASP A O 1
ATOM 603 N N . ARG A 1 81 ? -24.6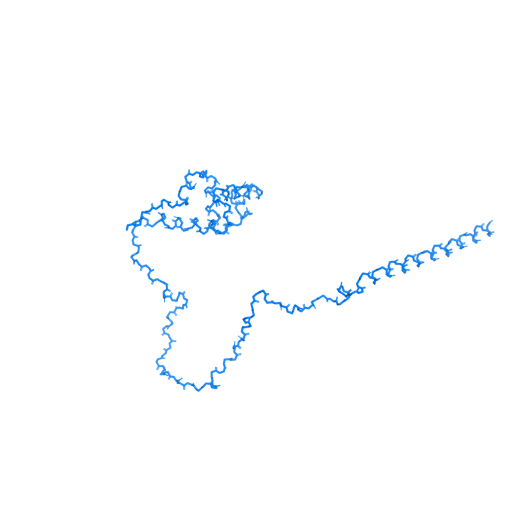09 3.922 28.091 1.00 51.88 81 ARG A N 1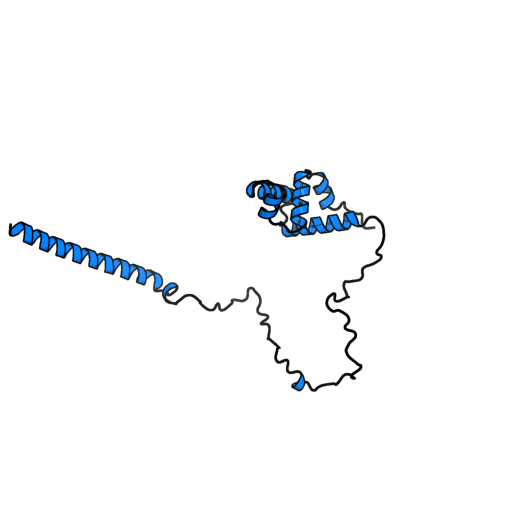
ATOM 604 C CA . ARG A 1 81 ? -25.926 4.501 28.423 1.00 51.88 81 ARG A CA 1
ATOM 605 C C . ARG A 1 81 ? -26.989 4.554 27.305 1.00 51.88 81 ARG A C 1
ATOM 607 O O . ARG A 1 81 ? -27.129 5.529 26.576 1.00 51.88 81 ARG A O 1
ATOM 614 N N . SER A 1 82 ? -27.906 3.581 27.413 1.00 47.12 82 SER A N 1
ATOM 615 C CA . SER A 1 82 ? -29.316 3.533 26.948 1.00 47.12 82 SER A CA 1
ATOM 616 C C . SER A 1 82 ? -29.598 2.757 25.655 1.00 47.12 82 SER A C 1
ATOM 618 O O . SER A 1 82 ? -29.453 3.291 24.568 1.00 47.12 82 SER A O 1
ATOM 620 N N . GLN A 1 83 ? -30.147 1.541 25.828 1.00 48.53 83 GLN A N 1
ATOM 621 C CA . GLN A 1 83 ? -30.871 0.723 24.833 1.00 48.53 83 GLN A CA 1
ATOM 622 C C . GLN A 1 83 ? -30.023 0.353 23.605 1.00 48.53 83 GLN A C 1
ATOM 624 O O . GLN A 1 83 ? -29.760 1.170 22.742 1.00 48.53 83 GLN A O 1
ATOM 629 N N . HIS A 1 84 ? -29.585 -0.889 23.439 1.00 47.09 84 HIS A N 1
ATOM 630 C CA . HIS A 1 84 ? -30.454 -1.991 23.027 1.00 47.09 84 HIS A CA 1
ATOM 631 C C . HIS A 1 84 ? -30.043 -3.292 23.742 1.00 47.09 84 HIS A C 1
ATOM 633 O O . HIS A 1 84 ? -28.876 -3.683 23.671 1.00 47.09 84 HIS A O 1
ATOM 639 N N . PRO A 1 85 ? -30.970 -3.991 24.423 1.00 52.22 85 PRO A N 1
ATOM 640 C CA . PRO A 1 85 ? -30.684 -5.303 24.973 1.00 52.22 85 PRO A CA 1
ATOM 641 C C . PRO A 1 85 ? -30.599 -6.307 23.816 1.00 52.22 85 PRO A C 1
ATOM 643 O O . PRO A 1 85 ? -31.568 -6.514 23.096 1.00 52.22 85 PRO A O 1
ATOM 646 N N . CYS A 1 86 ? -29.433 -6.929 23.662 1.00 48.28 86 CYS A N 1
ATOM 647 C CA . CYS A 1 86 ? -29.212 -8.143 22.875 1.00 48.28 86 CYS A CA 1
ATOM 648 C C . CYS A 1 86 ? -29.590 -8.057 21.383 1.00 48.28 86 CYS A C 1
ATOM 650 O O . CYS A 1 86 ? -30.602 -8.605 20.950 1.00 48.28 86 CYS A O 1
ATOM 652 N N . THR A 1 87 ? -28.710 -7.501 20.552 1.00 54.88 87 THR A N 1
ATOM 653 C CA . THR A 1 87 ? -28.723 -7.783 19.109 1.00 54.88 87 THR A CA 1
ATOM 654 C C . THR A 1 87 ? -28.199 -9.202 18.849 1.00 54.88 87 THR A C 1
ATOM 656 O O . THR A 1 87 ? -27.032 -9.434 18.549 1.00 54.88 87 THR A O 1
ATOM 659 N N . ASN A 1 88 ? -29.094 -10.181 18.987 1.00 52.25 88 ASN A N 1
ATOM 660 C CA . ASN A 1 88 ? -28.941 -11.530 18.448 1.00 52.25 88 ASN A CA 1
ATOM 661 C C . ASN A 1 88 ? -29.125 -11.481 16.919 1.00 52.25 88 ASN A C 1
ATOM 663 O O . ASN A 1 88 ? -30.210 -11.745 16.411 1.00 52.25 88 ASN A O 1
ATOM 667 N N . LEU A 1 89 ? -28.077 -11.080 16.195 1.00 55.91 89 LEU A N 1
ATOM 668 C CA . LEU A 1 89 ? -28.081 -11.002 14.725 1.00 55.91 89 LEU A CA 1
ATOM 669 C C . LEU A 1 89 ? -27.074 -11.943 14.055 1.00 55.91 89 LEU A C 1
ATOM 671 O O . LEU A 1 89 ? -26.902 -11.870 12.846 1.00 55.91 89 LEU A O 1
ATOM 675 N N . SER A 1 90 ? -26.444 -12.875 14.778 1.00 52.09 90 SER A N 1
ATOM 676 C CA . SER A 1 90 ? -25.556 -13.849 14.120 1.00 52.09 90 SER A CA 1
ATOM 677 C C . SER A 1 90 ? -26.308 -14.888 13.276 1.00 52.09 90 SER A C 1
ATOM 679 O O . SER A 1 90 ? -25.693 -15.526 12.429 1.00 52.09 90 SER A O 1
ATOM 681 N N . TRP A 1 91 ? -27.627 -15.036 13.470 1.00 52.78 91 TRP A N 1
ATOM 682 C CA . TRP A 1 91 ? -28.485 -15.951 12.701 1.00 52.78 91 TRP A CA 1
ATOM 683 C C . TRP A 1 91 ? -29.514 -15.258 11.801 1.00 52.78 91 TRP A C 1
ATOM 685 O O . TRP A 1 91 ? -30.240 -15.936 11.078 1.00 52.78 91 TRP A O 1
ATOM 695 N N . GLN A 1 92 ? -29.597 -13.927 11.815 1.00 53.16 92 GLN A N 1
ATOM 696 C CA . GLN A 1 92 ? -30.475 -13.205 10.897 1.00 53.16 92 GLN A CA 1
ATOM 697 C C . GLN A 1 92 ? -29.678 -12.811 9.655 1.00 53.16 92 GLN A C 1
ATOM 699 O O . GLN A 1 92 ? -28.871 -11.886 9.678 1.00 53.16 92 GLN A O 1
ATOM 704 N N . SER A 1 93 ? -29.914 -13.539 8.565 1.00 54.56 93 SER A N 1
ATOM 705 C CA . SER A 1 93 ? -29.455 -13.207 7.219 1.00 54.56 93 SER A CA 1
ATOM 706 C C . SER A 1 93 ? -29.915 -11.793 6.846 1.00 54.56 93 SER A C 1
ATOM 708 O O . SER A 1 93 ? -31.069 -11.579 6.480 1.00 54.56 93 SER A O 1
ATOM 710 N N . SER A 1 94 ? -29.018 -10.815 6.946 1.00 57.72 94 SER A N 1
ATOM 711 C CA . SER A 1 94 ? -29.280 -9.382 6.767 1.00 57.72 94 SER A CA 1
ATOM 712 C C . SER A 1 94 ? -29.382 -8.935 5.306 1.00 57.72 94 SER A C 1
ATOM 714 O O . SER A 1 94 ? -29.027 -7.809 4.966 1.00 57.72 94 SER A O 1
ATOM 716 N N . HIS A 1 95 ? -29.863 -9.803 4.425 1.00 53.16 95 HIS A N 1
ATOM 717 C CA . HIS A 1 95 ? -30.041 -9.485 3.016 1.00 53.16 95 HIS A CA 1
ATOM 718 C C . HIS A 1 95 ? -31.263 -10.224 2.513 1.00 53.16 95 HIS A C 1
ATOM 720 O O . HIS A 1 95 ? -31.122 -11.344 2.051 1.00 53.16 95 HIS A O 1
ATOM 726 N N . LEU A 1 96 ? -32.441 -9.632 2.696 1.00 55.53 96 LEU A N 1
ATOM 727 C CA . LEU A 1 96 ? -33.640 -9.749 1.863 1.00 55.53 96 LEU A CA 1
ATOM 728 C C . LEU A 1 96 ? -34.734 -8.960 2.591 1.00 55.53 96 LEU A C 1
ATOM 730 O O . LEU A 1 96 ? -34.995 -9.191 3.773 1.00 55.53 96 LEU A O 1
ATOM 734 N N . ALA A 1 97 ? -35.359 -8.001 1.909 1.00 56.66 97 ALA A N 1
ATOM 735 C CA . ALA A 1 97 ? -36.654 -7.523 2.368 1.00 56.66 97 ALA A CA 1
ATOM 736 C C . ALA A 1 97 ? -37.590 -8.740 2.389 1.00 56.66 97 ALA A C 1
ATOM 738 O O . ALA A 1 97 ? -37.581 -9.524 1.440 1.00 56.66 97 ALA A O 1
ATOM 739 N N . ALA A 1 98 ? -38.346 -8.933 3.470 1.00 60.91 98 ALA A N 1
ATOM 740 C CA . ALA A 1 98 ? -39.423 -9.911 3.472 1.00 60.91 98 ALA A CA 1
ATOM 741 C C . ALA A 1 98 ? -40.457 -9.434 2.448 1.00 60.91 98 ALA A C 1
ATOM 743 O O . ALA A 1 98 ? -41.261 -8.551 2.741 1.00 60.91 98 ALA A O 1
ATOM 744 N N . ASP A 1 99 ? -40.353 -9.936 1.223 1.00 56.84 99 ASP A N 1
ATOM 745 C CA . ASP A 1 99 ? -41.261 -9.579 0.145 1.00 56.84 99 ASP A CA 1
ATOM 746 C C . ASP A 1 99 ? -42.659 -10.102 0.517 1.00 56.84 99 ASP A C 1
ATOM 748 O O . ASP A 1 99 ? -42.812 -11.305 0.745 1.00 56.84 99 ASP A O 1
ATOM 752 N N . PRO A 1 100 ? -43.701 -9.255 0.614 1.00 57.19 100 PRO A N 1
ATOM 753 C CA . PRO A 1 100 ? -45.043 -9.706 0.964 1.00 57.19 100 PRO A CA 1
ATOM 754 C C . PRO A 1 100 ? -45.828 -10.196 -0.263 1.00 57.19 100 PRO A C 1
ATOM 756 O O . PRO A 1 100 ? -47.057 -10.213 -0.237 1.00 57.19 100 PRO A O 1
ATOM 759 N N . ILE A 1 101 ? -45.157 -10.563 -1.358 1.00 56.75 101 ILE A N 1
ATOM 760 C CA . ILE A 1 101 ? -45.816 -10.956 -2.606 1.00 56.75 101 ILE A CA 1
ATOM 761 C C . ILE A 1 101 ? -45.223 -12.267 -3.116 1.00 56.75 101 ILE A C 1
ATOM 763 O O . ILE A 1 101 ? -44.435 -12.301 -4.051 1.00 56.75 101 ILE A O 1
ATOM 767 N N . LEU A 1 102 ? -45.666 -13.372 -2.537 1.00 52.25 102 LEU A N 1
ATOM 768 C CA . LEU A 1 102 ? -45.921 -14.582 -3.307 1.00 52.25 102 LEU A CA 1
ATOM 769 C C . LEU A 1 102 ? -47.059 -15.297 -2.599 1.00 52.25 102 LEU A C 1
ATOM 771 O O . LEU A 1 102 ? -46.940 -15.691 -1.442 1.00 52.25 102 LEU A O 1
ATOM 775 N N . GLY A 1 103 ? -48.200 -15.363 -3.285 1.00 52.56 103 GLY A N 1
ATOM 776 C CA . GLY A 1 103 ? -49.356 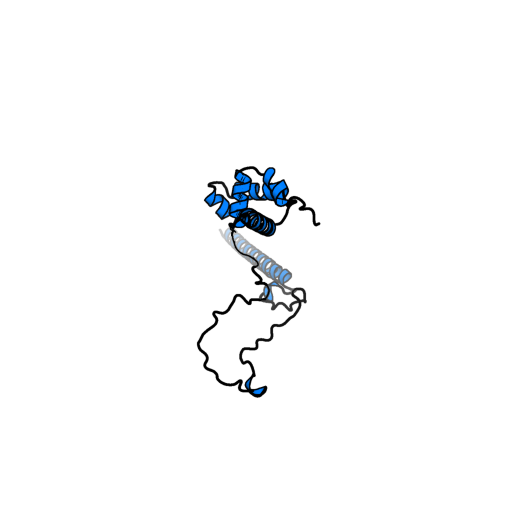-16.106 -2.813 1.00 52.56 103 GLY A CA 1
ATOM 777 C C . GLY A 1 103 ? -48.972 -17.539 -2.458 1.00 52.56 103 GLY A C 1
ATOM 778 O O . GLY A 1 103 ? -47.980 -18.071 -2.957 1.00 52.56 103 GLY A O 1
ATOM 779 N N . GLU A 1 104 ? -49.774 -18.141 -1.588 1.00 55.31 104 GLU A N 1
ATOM 780 C CA . GLU A 1 104 ? -49.692 -19.539 -1.174 1.00 55.31 104 GLU A CA 1
ATOM 781 C C . GLU A 1 104 ? -49.865 -20.485 -2.380 1.00 55.31 104 GLU A C 1
ATOM 783 O O . GLU A 1 104 ? -50.900 -21.128 -2.546 1.00 55.31 104 GLU A O 1
ATOM 788 N N . GLU A 1 105 ? -48.869 -20.589 -3.261 1.00 56.03 105 GLU A N 1
ATOM 789 C CA . GLU A 1 105 ? -48.746 -21.764 -4.111 1.00 56.03 105 GLU A CA 1
ATOM 790 C C . GLU A 1 105 ? -48.130 -22.882 -3.259 1.00 56.03 105 GLU A C 1
ATOM 792 O O . GLU A 1 105 ? -47.035 -22.716 -2.711 1.00 56.03 105 GLU A O 1
ATOM 797 N N . PRO A 1 106 ? -48.816 -24.030 -3.110 1.00 55.94 106 PRO A N 1
ATOM 798 C CA . PRO A 1 106 ? -48.278 -25.156 -2.366 1.00 55.94 106 PRO A CA 1
ATOM 799 C C . PRO A 1 106 ? -46.957 -25.616 -2.998 1.00 55.94 106 PRO A C 1
ATOM 801 O O . PRO A 1 106 ? -46.806 -25.544 -4.223 1.00 55.94 106 PRO A O 1
ATOM 804 N N . PRO A 1 107 ? -46.002 -26.115 -2.192 1.00 54.62 107 PRO A N 1
ATOM 805 C CA . PRO A 1 107 ? -44.676 -26.494 -2.663 1.00 54.62 107 PRO A CA 1
ATOM 806 C C . PRO A 1 107 ? -44.793 -27.562 -3.753 1.00 54.62 107 PRO A C 1
ATOM 808 O O . PRO A 1 107 ? -45.068 -28.735 -3.494 1.00 54.62 107 PRO A O 1
ATOM 811 N N . ARG A 1 108 ? -44.613 -27.141 -5.006 1.00 61.62 108 ARG A N 1
ATOM 812 C CA . ARG A 1 108 ? -44.655 -28.032 -6.161 1.00 61.62 108 ARG A CA 1
ATOM 813 C C . ARG A 1 108 ? -43.315 -28.768 -6.205 1.00 61.62 108 ARG A C 1
ATOM 815 O O . ARG A 1 108 ? -42.306 -28.189 -6.593 1.00 61.62 108 ARG A O 1
ATOM 822 N N . ASN A 1 109 ? -43.302 -30.027 -5.769 1.00 56.12 109 ASN A N 1
ATOM 823 C CA . ASN A 1 109 ? -42.132 -30.905 -5.835 1.00 56.12 109 ASN A CA 1
ATOM 824 C C . ASN A 1 109 ? -41.799 -31.196 -7.312 1.00 56.12 109 ASN A C 1
ATOM 826 O O . ASN A 1 109 ? -42.350 -32.124 -7.907 1.00 56.12 109 ASN A O 1
ATOM 830 N N . ARG A 1 110 ? -40.993 -30.332 -7.941 1.00 60.12 110 ARG A N 1
ATOM 831 C CA . ARG A 1 110 ? -40.551 -30.500 -9.332 1.00 60.12 110 ARG A CA 1
ATOM 832 C C . ARG A 1 110 ? -39.469 -31.577 -9.399 1.00 60.12 110 ARG A C 1
ATOM 834 O O . ARG A 1 110 ? -38.654 -31.706 -8.491 1.00 60.12 110 ARG A O 1
ATOM 841 N N . SER A 1 111 ? -39.494 -32.370 -10.468 1.00 62.25 111 SER A N 1
ATOM 842 C CA . SER A 1 111 ? -38.534 -33.456 -10.683 1.00 62.25 111 SER A CA 1
ATOM 843 C C . SER A 1 111 ? -37.106 -32.913 -10.837 1.00 62.25 111 SER A C 1
ATOM 845 O O . SER A 1 111 ? -36.920 -31.796 -11.313 1.00 62.25 111 SER A O 1
ATOM 847 N N . SER A 1 112 ? -36.085 -33.684 -10.445 1.00 60.84 112 SER A N 1
ATOM 848 C CA . SER A 1 112 ? -34.681 -33.232 -10.444 1.00 60.84 112 SER A CA 1
ATOM 849 C C . SER A 1 112 ? -34.157 -32.805 -11.820 1.00 60.84 112 SER A C 1
ATOM 851 O O . SER A 1 112 ? -33.195 -32.051 -11.888 1.00 60.84 112 SER A O 1
ATOM 853 N N . SER A 1 113 ? -34.785 -33.266 -12.905 1.00 63.22 113 SER A N 1
ATOM 854 C CA . SER A 1 113 ? -34.471 -32.861 -14.279 1.00 63.22 113 SER A CA 1
ATOM 855 C C . SER A 1 113 ? -35.025 -31.484 -14.666 1.00 63.22 113 SER A C 1
ATOM 857 O O . SER A 1 113 ? -34.487 -30.869 -15.572 1.00 63.22 113 SER A O 1
ATOM 859 N N . ASP A 1 114 ? -36.057 -30.972 -13.982 1.00 64.06 114 ASP A N 1
ATOM 860 C CA . ASP A 1 114 ? -36.560 -29.593 -14.168 1.00 64.06 114 ASP A CA 1
ATOM 861 C C . ASP A 1 114 ? -35.765 -28.556 -13.352 1.00 64.06 114 ASP A C 1
ATOM 863 O O . ASP A 1 114 ? -35.984 -27.352 -13.482 1.00 64.06 114 ASP A O 1
ATOM 867 N N . LEU A 1 115 ? -34.872 -29.019 -12.471 1.00 60.09 115 LEU A N 1
ATOM 868 C CA . LEU A 1 115 ? -33.988 -28.197 -11.640 1.00 60.09 115 LEU A CA 1
ATOM 869 C C . LEU A 1 115 ? -32.573 -28.111 -12.231 1.00 60.09 115 LEU A C 1
ATOM 871 O O . LEU A 1 115 ? -31.618 -27.824 -11.510 1.00 60.09 115 LEU A O 1
ATOM 875 N N . GLU A 1 116 ? -32.422 -28.371 -13.532 1.00 63.78 116 GLU A N 1
ATOM 876 C CA . GLU A 1 116 ? -31.176 -28.109 -14.246 1.00 63.78 116 GLU A CA 1
ATOM 877 C C . GLU A 1 116 ? -30.963 -26.589 -14.305 1.00 63.78 116 GLU A C 1
ATOM 879 O O . GLU A 1 116 ? -31.487 -25.880 -15.164 1.00 63.78 116 GLU A O 1
ATOM 884 N N . PHE A 1 117 ? -30.252 -26.076 -13.301 1.00 59.91 117 PHE A N 1
ATOM 885 C CA . PHE A 1 117 ? -29.857 -24.679 -13.183 1.00 59.91 117 PHE A CA 1
ATOM 886 C C . PHE A 1 117 ? -29.040 -24.286 -14.417 1.00 59.91 117 PHE A C 1
ATOM 888 O O . PHE A 1 117 ? -27.861 -24.621 -14.527 1.00 59.91 117 PHE A O 1
ATOM 895 N N . SER A 1 118 ? -29.656 -23.559 -15.352 1.00 65.12 118 SER A N 1
ATOM 896 C CA . SER A 1 118 ? -28.984 -23.064 -16.563 1.00 65.12 118 SER A CA 1
ATOM 897 C C . SER A 1 118 ? -27.827 -22.105 -16.259 1.00 65.12 118 SER A C 1
ATOM 899 O O . SER A 1 118 ? -27.022 -21.799 -17.134 1.00 65.12 118 SER A O 1
ATOM 901 N N . ASP A 1 119 ? -27.772 -21.596 -15.031 1.00 70.38 119 ASP A N 1
ATOM 902 C CA . ASP A 1 119 ? -26.780 -20.672 -14.497 1.00 70.38 119 ASP A CA 1
ATOM 903 C C . ASP A 1 119 ? -25.815 -21.329 -13.499 1.00 70.38 119 ASP A C 1
ATOM 905 O O . ASP A 1 119 ? -24.998 -20.627 -12.897 1.00 70.38 119 ASP A O 1
ATOM 909 N N . ALA A 1 120 ? -25.864 -22.657 -13.331 1.00 67.12 120 ALA A N 1
ATOM 910 C CA . ALA A 1 120 ? -24.898 -23.377 -12.511 1.00 67.12 120 ALA A CA 1
ATOM 911 C C . ALA A 1 120 ? -23.510 -23.315 -13.157 1.00 67.12 120 ALA A C 1
ATOM 913 O O . ALA A 1 120 ? -23.074 -24.192 -13.903 1.00 67.12 120 ALA A O 1
ATOM 914 N N . TYR A 1 121 ? -22.792 -22.246 -12.842 1.00 70.62 121 TYR A N 1
ATOM 915 C CA . TYR A 1 121 ? -21.380 -22.125 -13.114 1.00 70.62 121 TYR A CA 1
ATOM 916 C C . TYR A 1 121 ? -20.627 -22.968 -12.084 1.00 70.62 121 TYR A C 1
ATOM 918 O O . TYR A 1 121 ? -20.684 -22.705 -10.881 1.00 70.62 121 TYR A O 1
ATOM 926 N N . VAL A 1 122 ? -19.923 -24.001 -12.546 1.00 70.25 122 VAL A N 1
ATOM 927 C CA . VAL A 1 122 ? -19.035 -24.788 -11.688 1.00 70.25 122 VAL A CA 1
ATOM 928 C C . VAL A 1 122 ? -17.870 -23.889 -11.291 1.00 70.25 122 VAL A C 1
ATOM 930 O O . VAL A 1 122 ? -16.977 -23.610 -12.091 1.00 70.25 122 VAL A O 1
ATOM 933 N N . ILE A 1 123 ? -17.893 -23.400 -10.053 1.00 67.38 123 ILE A N 1
ATOM 934 C CA . ILE A 1 123 ? -16.751 -22.704 -9.470 1.00 67.38 123 ILE A CA 1
ATOM 935 C C . ILE A 1 123 ? -15.662 -23.755 -9.277 1.00 67.38 123 ILE A C 1
ATOM 937 O O . ILE A 1 123 ? -15.786 -24.639 -8.431 1.00 67.38 123 ILE A O 1
ATOM 941 N N . ASP 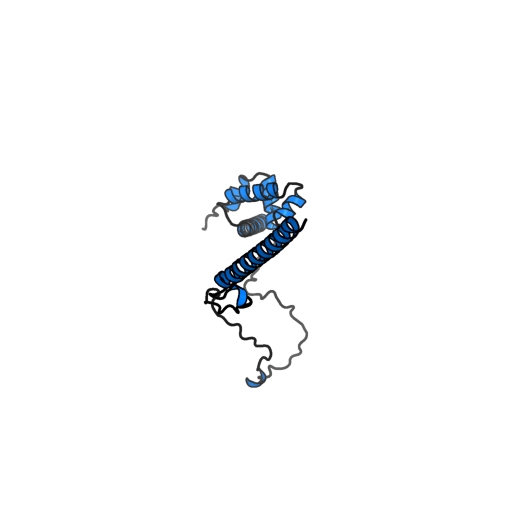A 1 124 ? -14.605 -23.666 -10.081 1.00 69.31 124 ASP A N 1
ATOM 942 C CA . ASP A 1 124 ? -13.406 -24.472 -9.892 1.00 69.31 124 ASP A CA 1
ATOM 943 C C . ASP A 1 124 ? -12.786 -24.116 -8.534 1.00 69.31 124 ASP A C 1
ATOM 945 O O . ASP A 1 124 ? -12.178 -23.060 -8.353 1.00 69.31 124 ASP A O 1
ATOM 949 N N . THR A 1 125 ? -12.979 -24.990 -7.547 1.00 75.38 125 THR A N 1
ATOM 950 C CA . THR A 1 125 ? -12.378 -24.904 -6.211 1.00 75.38 125 THR A CA 1
ATOM 951 C C . THR A 1 125 ? -10.936 -25.405 -6.231 1.00 75.38 125 THR A C 1
ATOM 953 O O . THR A 1 125 ? -10.515 -26.169 -5.358 1.00 75.38 125 THR A O 1
ATOM 956 N N . SER A 1 126 ? -10.162 -25.025 -7.242 1.00 76.62 126 SER A N 1
ATOM 957 C CA . SER A 1 126 ? -8.724 -25.234 -7.210 1.00 76.62 126 SER A CA 1
ATOM 958 C C . SER A 1 126 ? -8.107 -24.256 -6.207 1.00 76.62 126 SER A C 1
ATOM 960 O O . SER A 1 126 ? -8.485 -23.085 -6.107 1.00 76.62 126 SER A O 1
ATOM 962 N N . ALA A 1 127 ? -7.193 -24.761 -5.375 1.00 78.75 127 ALA A N 1
ATOM 963 C CA . ALA A 1 127 ? -6.565 -23.950 -4.340 1.00 78.75 127 ALA A CA 1
ATOM 964 C C . ALA A 1 127 ? -5.860 -22.733 -4.970 1.00 78.75 127 ALA A C 1
ATOM 966 O O . ALA A 1 127 ? -5.271 -22.860 -6.043 1.00 78.75 127 ALA A O 1
ATOM 967 N N . PRO A 1 128 ? -5.840 -21.559 -4.316 1.00 66.06 128 PRO A N 1
ATOM 968 C CA . PRO A 1 128 ? -5.252 -20.357 -4.907 1.00 66.06 128 PRO A CA 1
ATOM 969 C C . PRO A 1 128 ? -3.739 -20.469 -5.162 1.00 66.06 128 PRO A C 1
ATOM 971 O O . PRO A 1 128 ? -3.212 -19.712 -5.971 1.00 66.06 128 PRO A O 1
ATOM 974 N N . TRP A 1 129 ? -3.063 -21.421 -4.511 1.00 81.94 129 TRP A N 1
ATOM 975 C CA . TRP A 1 129 ? -1.657 -21.785 -4.730 1.00 81.94 129 TRP A CA 1
ATOM 976 C C . TRP A 1 129 ? -1.470 -23.018 -5.628 1.00 81.94 129 TRP A C 1
ATOM 978 O O . TRP A 1 129 ? -0.338 -23.461 -5.825 1.00 81.94 129 TRP A O 1
ATOM 988 N N . ALA A 1 130 ? -2.553 -23.626 -6.126 1.00 79.31 130 ALA A N 1
ATOM 989 C CA . ALA A 1 130 ? -2.439 -24.689 -7.111 1.00 79.31 130 ALA A CA 1
ATOM 990 C C . ALA A 1 130 ? -1.751 -24.111 -8.358 1.00 79.31 130 ALA A C 1
ATOM 992 O O . ALA A 1 130 ? -2.044 -22.969 -8.728 1.00 79.31 130 ALA A O 1
ATOM 993 N N . PRO A 1 131 ? -0.828 -24.857 -8.989 1.00 67.56 131 PRO A N 1
ATOM 994 C CA . PRO A 1 131 ? -0.111 -24.378 -10.160 1.00 67.56 131 PRO A CA 1
ATOM 995 C C . PRO A 1 131 ? -1.126 -24.096 -11.268 1.00 67.56 131 PRO A C 1
ATOM 997 O O . PRO A 1 131 ? -1.634 -25.014 -11.914 1.00 67.56 131 PRO A O 1
ATOM 1000 N N . ARG A 1 132 ? -1.466 -22.817 -11.457 1.00 61.88 132 ARG A N 1
ATOM 1001 C CA . ARG A 1 132 ? -2.310 -22.394 -12.567 1.00 61.88 132 ARG A CA 1
ATOM 1002 C C . ARG A 1 132 ? -1.516 -22.630 -13.833 1.00 61.88 132 ARG A C 1
ATOM 1004 O O . ARG A 1 132 ? -0.370 -22.206 -13.963 1.00 61.88 132 ARG A O 1
ATOM 1011 N N . LYS A 1 133 ? -2.136 -23.331 -14.774 1.00 62.78 133 LYS A N 1
ATOM 1012 C CA . LYS A 1 133 ? -1.662 -23.365 -16.149 1.00 62.78 133 LYS A CA 1
ATOM 1013 C C . LYS A 1 133 ? -1.996 -22.002 -16.748 1.00 62.78 133 LYS A C 1
ATOM 1015 O O . LYS A 1 133 ? -3.047 -21.840 -17.362 1.00 62.78 133 LYS A O 1
ATOM 1020 N N . ASP A 1 134 ? -1.155 -21.017 -16.456 1.00 66.19 134 ASP A N 1
ATOM 1021 C CA . ASP A 1 134 ? -1.322 -19.663 -16.960 1.00 66.19 134 ASP A CA 1
ATOM 1022 C C . ASP A 1 134 ? -1.352 -19.715 -18.488 1.00 66.19 134 ASP A C 1
ATOM 1024 O O . ASP A 1 134 ? -0.485 -20.300 -19.144 1.00 66.19 134 ASP A O 1
ATOM 1028 N N . ILE A 1 135 ? -2.413 -19.152 -19.061 1.00 62.75 135 ILE A N 1
ATOM 1029 C CA . ILE A 1 135 ? -2.517 -18.944 -20.499 1.00 62.75 135 ILE A CA 1
ATOM 1030 C C . ILE A 1 135 ? -1.400 -17.963 -20.848 1.00 62.75 135 ILE A C 1
ATOM 1032 O O . ILE A 1 135 ? -1.426 -16.817 -20.405 1.00 62.75 135 ILE A O 1
ATOM 1036 N N . SER A 1 136 ? -0.398 -18.419 -21.600 1.00 62.88 136 SER A N 1
ATOM 1037 C CA . SER A 1 136 ? 0.686 -17.550 -22.049 1.00 62.88 136 SER A CA 1
ATOM 1038 C C . SER A 1 136 ? 0.114 -16.511 -23.015 1.00 62.88 136 SER A C 1
ATOM 1040 O O . SER A 1 136 ? -0.198 -16.813 -24.165 1.00 62.88 136 SER A O 1
ATOM 1042 N N . LEU A 1 137 ? -0.102 -15.294 -22.509 1.00 65.62 137 LEU A N 1
ATOM 1043 C CA . LEU A 1 137 ? -0.609 -14.140 -23.263 1.00 65.62 137 LEU A CA 1
ATOM 1044 C C . LEU A 1 137 ? 0.508 -13.404 -24.018 1.00 65.62 137 LEU A C 1
ATOM 1046 O O . LEU A 1 137 ? 0.253 -12.406 -24.693 1.00 65.62 137 LEU A O 1
ATOM 1050 N N . VAL A 1 138 ? 1.751 -13.867 -23.888 1.00 65.12 138 VAL A N 1
ATOM 1051 C CA . VAL A 1 138 ? 2.909 -13.264 -24.537 1.00 65.12 138 VAL A CA 1
ATOM 1052 C C . VAL A 1 138 ? 3.098 -13.945 -25.894 1.00 65.12 138 VAL A C 1
ATOM 1054 O O . VAL A 1 138 ? 3.156 -15.175 -25.948 1.00 65.12 138 VAL A O 1
ATOM 1057 N N . PRO A 1 139 ? 3.192 -13.186 -27.004 1.00 60.34 139 PRO A N 1
ATOM 1058 C CA . PRO A 1 139 ? 3.576 -13.751 -28.289 1.00 60.34 139 PRO A CA 1
ATOM 1059 C C . PRO A 1 139 ? 4.858 -14.564 -28.110 1.00 60.34 139 PRO A C 1
ATOM 1061 O O . PRO A 1 139 ? 5.828 -14.054 -27.555 1.00 60.34 139 PRO A O 1
ATOM 1064 N N . GLU A 1 140 ? 4.876 -15.803 -28.600 1.00 62.09 140 GLU A N 1
ATOM 1065 C CA . GLU A 1 140 ? 5.980 -16.770 -28.445 1.00 62.09 140 GLU A CA 1
ATOM 1066 C C . GLU A 1 140 ? 7.362 -16.188 -28.811 1.00 62.09 140 GLU A C 1
ATOM 1068 O O . GLU A 1 140 ? 8.399 -16.584 -28.286 1.00 62.09 140 GLU A O 1
ATOM 1073 N N . VAL A 1 141 ? 7.362 -15.155 -29.654 1.00 63.22 141 VAL A N 1
ATOM 1074 C CA . VAL A 1 141 ? 8.531 -14.376 -30.072 1.00 63.22 141 VAL A CA 1
ATOM 1075 C C . VAL A 1 141 ? 9.253 -13.653 -28.914 1.00 63.22 141 VAL A C 1
ATOM 1077 O O . VAL A 1 141 ? 10.418 -13.288 -29.078 1.00 63.22 141 VAL A O 1
ATOM 1080 N N . LEU A 1 142 ? 8.607 -13.422 -27.762 1.00 57.88 142 LEU A N 1
ATOM 1081 C CA . LEU A 1 142 ? 9.213 -12.744 -26.603 1.00 57.88 142 LEU A CA 1
ATOM 1082 C C . LEU A 1 142 ? 9.777 -13.684 -25.524 1.00 57.88 142 LEU A C 1
ATOM 1084 O O . LEU A 1 142 ? 10.739 -13.278 -24.877 1.00 57.88 142 LEU A O 1
ATOM 1088 N N . ASP A 1 143 ? 9.247 -14.902 -25.370 1.00 63.53 143 ASP A N 1
ATOM 1089 C CA . ASP A 1 143 ? 9.621 -15.836 -24.284 1.00 63.53 143 ASP A CA 1
ATOM 1090 C C . ASP A 1 143 ? 10.198 -17.181 -24.770 1.00 63.53 143 ASP A C 1
ATOM 1092 O O . ASP A 1 143 ? 10.511 -18.058 -23.965 1.00 63.53 143 AS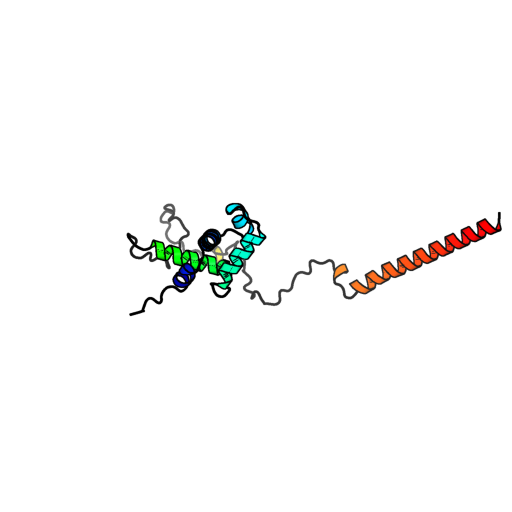P A O 1
ATOM 1096 N N . GLY A 1 144 ? 10.378 -17.372 -26.080 1.00 67.06 144 GLY A N 1
ATOM 1097 C CA . GLY A 1 144 ? 11.028 -18.575 -26.603 1.00 67.06 144 GLY A CA 1
ATOM 1098 C C . GLY A 1 144 ? 12.510 -18.669 -26.212 1.00 67.06 144 GLY A C 1
ATOM 1099 O O . GLY A 1 144 ? 13.195 -17.655 -26.084 1.00 67.06 144 GLY A O 1
ATOM 1100 N N . GLU A 1 145 ? 13.051 -19.891 -26.130 1.00 69.31 145 GLU A N 1
ATOM 1101 C CA . GLU A 1 145 ? 14.483 -20.186 -25.880 1.00 69.31 145 GLU A CA 1
ATOM 1102 C C . GLU A 1 145 ? 15.433 -19.418 -26.830 1.00 69.31 145 GLU A C 1
ATOM 1104 O O . GLU A 1 145 ? 16.591 -19.135 -26.522 1.00 69.31 145 GLU A O 1
ATOM 1109 N N . ASN A 1 146 ? 14.890 -18.977 -27.966 1.00 64.25 146 ASN A N 1
ATOM 1110 C CA . ASN A 1 146 ? 15.580 -18.235 -29.011 1.00 64.25 146 ASN A CA 1
ATOM 1111 C C . ASN A 1 146 ? 15.412 -16.700 -28.927 1.00 64.25 146 ASN A C 1
ATOM 1113 O O . ASN A 1 146 ? 15.902 -15.988 -29.808 1.00 64.25 146 ASN A O 1
ATOM 1117 N N . ALA A 1 147 ? 14.760 -16.156 -27.893 1.00 65.38 147 ALA A N 1
ATOM 1118 C CA . ALA A 1 147 ? 14.486 -14.719 -27.767 1.00 65.38 147 ALA A CA 1
ATOM 1119 C C . ALA A 1 147 ? 15.769 -13.875 -27.662 1.00 65.38 147 ALA A C 1
ATOM 1121 O O . ALA A 1 147 ? 15.866 -12.786 -28.232 1.00 65.38 147 ALA A O 1
ATOM 1122 N N . VAL A 1 148 ? 16.788 -14.388 -26.968 1.00 70.94 148 VAL A N 1
ATOM 1123 C CA . VAL A 1 148 ? 18.098 -13.733 -26.841 1.00 70.94 148 VAL A CA 1
ATOM 1124 C C . VAL A 1 148 ? 18.921 -13.831 -28.135 1.00 70.94 148 VAL A C 1
ATOM 1126 O O . VAL A 1 148 ? 19.339 -12.780 -28.627 1.00 70.94 148 VAL A O 1
ATOM 1129 N N . PRO A 1 149 ? 19.147 -15.014 -28.748 1.00 74.94 149 PRO A N 1
ATOM 1130 C CA . PRO A 1 149 ? 19.957 -15.102 -29.967 1.00 74.94 149 PRO A CA 1
ATOM 1131 C C . PRO A 1 149 ? 19.334 -14.377 -31.168 1.00 74.94 149 PRO A C 1
ATOM 1133 O O . PRO A 1 149 ? 20.072 -13.784 -31.955 1.00 74.94 149 PRO A O 1
ATOM 1136 N N . ALA A 1 150 ? 18.001 -14.336 -31.293 1.00 75.75 150 ALA A N 1
ATOM 1137 C CA . ALA A 1 150 ? 17.338 -13.605 -32.375 1.00 75.75 150 ALA A CA 1
ATOM 1138 C C . ALA A 1 150 ? 17.650 -12.097 -32.337 1.00 75.75 150 ALA A C 1
ATOM 1140 O O . ALA A 1 150 ? 17.926 -11.492 -33.374 1.00 75.75 150 ALA A O 1
ATOM 1141 N N . ARG A 1 151 ? 17.690 -11.490 -31.141 1.00 77.44 151 ARG A N 1
ATOM 1142 C CA . ARG A 1 151 ? 18.059 -10.072 -30.970 1.00 77.44 151 ARG A CA 1
ATOM 1143 C C . ARG A 1 151 ? 19.494 -9.804 -31.420 1.00 77.44 151 ARG A C 1
ATOM 1145 O O . ARG A 1 151 ? 19.742 -8.825 -32.122 1.00 77.44 151 ARG A O 1
ATOM 1152 N N . TRP A 1 152 ? 20.425 -10.691 -31.071 1.00 87.56 152 TRP A N 1
ATOM 1153 C CA . TRP A 1 152 ? 21.826 -10.560 -31.475 1.00 87.56 152 TRP A CA 1
ATOM 1154 C C . TRP A 1 152 ? 22.032 -10.742 -32.984 1.00 87.56 152 TRP A C 1
ATOM 1156 O O . TRP A 1 152 ? 22.876 -10.049 -33.549 1.00 87.56 152 TRP A O 1
ATOM 1166 N N . MET A 1 153 ? 21.238 -11.581 -33.662 1.00 85.12 153 MET A N 1
ATOM 1167 C CA . MET A 1 153 ? 21.320 -11.736 -35.123 1.00 85.12 153 MET A CA 1
ATOM 1168 C C . MET A 1 153 ? 20.955 -10.454 -35.878 1.00 85.12 153 MET A C 1
ATOM 1170 O O . MET A 1 153 ? 21.660 -10.090 -36.817 1.00 85.12 153 MET A O 1
ATOM 1174 N N . PHE A 1 154 ? 19.904 -9.737 -35.463 1.00 86.75 154 PHE A N 1
ATOM 1175 C CA . PHE A 1 154 ? 19.544 -8.459 -36.091 1.00 86.75 154 PHE A CA 1
ATOM 1176 C C . PHE A 1 154 ? 20.622 -7.396 -35.884 1.00 86.75 154 PHE A C 1
ATOM 1178 O O . PHE A 1 154 ? 20.987 -6.698 -36.829 1.00 86.75 154 PHE A O 1
ATOM 1185 N N . VAL A 1 155 ? 21.166 -7.303 -34.667 1.00 89.62 155 VAL A N 1
ATOM 1186 C CA . VAL A 1 155 ? 22.241 -6.353 -34.345 1.00 89.62 155 VAL A CA 1
ATOM 1187 C C . VAL A 1 155 ? 23.500 -6.665 -35.156 1.00 89.62 155 VAL A C 1
ATOM 1189 O O . VAL A 1 155 ? 24.061 -5.767 -35.782 1.00 89.62 155 VAL A O 1
ATOM 1192 N N . ALA A 1 156 ? 23.918 -7.933 -35.202 1.00 93.00 156 ALA A N 1
ATOM 1193 C CA . ALA A 1 156 ? 25.084 -8.357 -35.970 1.00 93.00 156 ALA A CA 1
ATOM 1194 C C . ALA A 1 156 ? 24.882 -8.148 -37.480 1.00 93.00 156 ALA A C 1
ATOM 1196 O O . ALA A 1 156 ? 25.758 -7.597 -38.145 1.00 93.00 156 ALA A O 1
ATOM 1197 N N . GLY A 1 157 ? 23.717 -8.519 -38.018 1.00 93.56 157 GLY A N 1
ATOM 1198 C CA . GLY A 1 157 ? 23.393 -8.334 -39.433 1.00 93.56 157 GLY A CA 1
ATOM 1199 C C . GLY A 1 157 ? 23.385 -6.861 -39.844 1.00 93.56 157 GLY A C 1
ATOM 1200 O O . GLY A 1 157 ? 23.976 -6.500 -40.860 1.00 93.56 157 GLY A O 1
ATOM 1201 N N . PHE A 1 158 ? 22.786 -5.992 -39.028 1.00 94.81 158 PHE A N 1
ATOM 1202 C CA . PHE A 1 158 ? 22.773 -4.553 -39.282 1.00 94.81 158 PHE A CA 1
ATOM 1203 C C . PHE A 1 158 ? 24.174 -3.931 -39.190 1.00 94.81 158 PHE A C 1
ATOM 1205 O O . PHE A 1 158 ? 24.538 -3.109 -40.030 1.00 94.81 158 PHE A O 1
ATOM 1212 N N . ALA A 1 159 ? 24.993 -4.358 -38.225 1.00 95.69 159 ALA A N 1
ATOM 1213 C CA . ALA A 1 159 ? 26.380 -3.910 -38.112 1.00 95.69 159 ALA A CA 1
ATOM 1214 C C . ALA A 1 159 ? 27.213 -4.295 -39.348 1.00 95.69 159 ALA A C 1
ATOM 1216 O O . ALA A 1 159 ? 27.950 -3.461 -39.878 1.00 95.69 159 ALA A O 1
ATOM 1217 N N . VAL A 1 160 ? 27.055 -5.525 -39.851 1.00 96.62 160 VAL A N 1
ATOM 1218 C CA . VAL A 1 160 ? 27.720 -5.981 -41.084 1.00 96.62 160 VAL A CA 1
ATOM 1219 C C . VAL A 1 160 ? 27.238 -5.178 -42.294 1.00 96.62 160 VAL A C 1
ATOM 1221 O O . VAL A 1 160 ? 28.062 -4.716 -43.081 1.00 96.62 160 VAL A O 1
ATOM 1224 N N . LEU A 1 161 ? 25.927 -4.946 -42.419 1.00 96.69 161 LEU A N 1
ATOM 1225 C CA . LEU A 1 161 ? 25.352 -4.129 -43.493 1.00 96.69 161 LEU A CA 1
ATOM 1226 C C . LEU A 1 161 ? 25.948 -2.712 -43.507 1.00 96.69 161 LEU A C 1
ATOM 1228 O O . LEU A 1 161 ? 26.370 -2.228 -44.559 1.00 96.69 161 LEU A O 1
ATOM 1232 N N . LEU A 1 162 ? 26.018 -2.057 -42.344 1.00 97.06 162 LEU A N 1
ATOM 1233 C CA . LEU A 1 162 ? 26.596 -0.718 -42.218 1.00 97.06 162 LEU A CA 1
ATOM 1234 C C . LEU A 1 162 ? 28.092 -0.692 -42.546 1.00 97.06 162 LEU A C 1
ATOM 1236 O O . LEU A 1 162 ? 28.552 0.242 -43.203 1.00 97.06 162 LEU A O 1
ATOM 1240 N N . ALA A 1 163 ? 28.848 -1.710 -42.133 1.00 97.00 163 ALA A N 1
ATOM 1241 C CA . ALA A 1 163 ? 30.268 -1.814 -42.456 1.00 97.00 163 ALA A CA 1
ATOM 1242 C C . ALA A 1 163 ? 30.497 -1.957 -43.970 1.00 97.00 163 ALA A C 1
ATOM 1244 O O . ALA A 1 163 ? 31.356 -1.275 -44.532 1.00 97.00 163 ALA A O 1
ATOM 1245 N N . VAL A 1 164 ? 29.692 -2.783 -44.649 1.00 97.31 164 VAL A N 1
ATOM 1246 C CA . VAL A 1 164 ? 29.738 -2.923 -46.113 1.00 97.31 164 VAL A CA 1
ATOM 1247 C C . VAL A 1 164 ? 29.383 -1.602 -46.796 1.00 97.31 164 VAL A C 1
ATOM 1249 O O . VAL A 1 164 ? 30.099 -1.176 -47.701 1.00 97.31 164 VAL A O 1
ATOM 1252 N N . LEU A 1 165 ? 28.335 -0.912 -46.336 1.00 97.12 165 LEU A N 1
ATOM 1253 C CA . LEU A 1 165 ? 27.953 0.399 -46.866 1.00 97.12 165 LEU A CA 1
ATOM 1254 C C . LEU A 1 165 ? 29.093 1.422 -46.729 1.00 97.12 165 LEU A C 1
ATOM 1256 O O . LEU A 1 165 ? 29.415 2.116 -47.692 1.00 97.12 165 LEU A O 1
ATOM 1260 N N . MET A 1 166 ? 29.735 1.487 -45.559 1.00 96.75 166 MET A N 1
ATOM 1261 C CA . MET A 1 166 ? 30.883 2.370 -45.322 1.00 96.75 166 MET A CA 1
ATOM 1262 C C . MET A 1 166 ? 32.058 2.051 -46.250 1.00 96.75 166 MET A C 1
ATOM 1264 O O . MET A 1 166 ? 32.657 2.974 -46.799 1.00 96.75 166 MET A O 1
ATOM 1268 N N . LEU A 1 167 ? 32.371 0.770 -46.471 1.00 96.62 167 LEU A N 1
ATOM 1269 C CA . LEU A 1 167 ? 33.441 0.363 -47.387 1.00 96.62 167 LEU A CA 1
ATOM 1270 C C . LEU A 1 167 ? 33.142 0.753 -48.837 1.00 96.62 167 LEU A C 1
ATOM 1272 O O . LEU A 1 167 ? 34.037 1.231 -49.533 1.00 96.62 167 LEU A O 1
ATOM 1276 N N . VAL A 1 168 ? 31.895 0.598 -49.285 1.00 96.56 168 VAL A N 1
ATOM 1277 C CA . VAL A 1 168 ? 31.476 1.013 -50.632 1.00 96.56 168 VAL A CA 1
ATOM 1278 C C . VAL A 1 168 ? 31.603 2.528 -50.793 1.00 96.56 168 VAL A C 1
ATOM 1280 O O . VAL A 1 168 ? 32.196 2.990 -51.766 1.00 96.56 168 VAL A O 1
ATOM 1283 N N . LEU A 1 169 ? 31.115 3.309 -49.824 1.00 95.19 169 LEU A N 1
ATOM 1284 C CA . LEU A 1 169 ? 31.242 4.770 -49.844 1.00 95.19 169 LEU A CA 1
ATOM 1285 C C . LEU A 1 169 ? 32.708 5.218 -49.833 1.00 95.19 169 LEU A C 1
ATOM 1287 O O . LEU A 1 169 ? 33.080 6.124 -50.578 1.00 95.19 169 LEU A O 1
ATOM 1291 N N . PHE A 1 170 ? 33.551 4.559 -49.039 1.00 96.25 170 PHE A N 1
ATOM 1292 C CA . PHE A 1 170 ? 34.985 4.827 -49.001 1.00 96.25 170 PHE A CA 1
ATOM 1293 C C . PHE A 1 170 ? 35.657 4.525 -50.347 1.00 96.25 170 PHE A C 1
ATOM 1295 O O . PHE A 1 170 ? 36.420 5.349 -50.849 1.00 96.25 170 PHE A O 1
ATOM 1302 N N . ALA A 1 171 ? 35.337 3.390 -50.975 1.00 94.69 171 ALA A N 1
ATOM 1303 C CA . ALA A 1 171 ? 35.871 3.025 -52.286 1.00 94.69 171 ALA A CA 1
ATOM 1304 C C . ALA A 1 171 ? 35.470 4.031 -53.379 1.00 94.69 171 ALA A C 1
ATOM 1306 O O . ALA A 1 171 ? 36.307 4.421 -54.193 1.00 94.69 171 ALA A O 1
ATOM 1307 N N . ILE A 1 172 ? 34.217 4.499 -53.364 1.00 93.88 172 ILE A N 1
ATOM 1308 C CA . ILE A 1 172 ? 33.731 5.535 -54.288 1.00 93.88 172 ILE A CA 1
ATOM 1309 C C . ILE A 1 172 ? 34.455 6.865 -54.040 1.00 93.88 172 ILE A C 1
ATOM 1311 O O . ILE A 1 172 ? 34.906 7.501 -54.992 1.00 93.88 172 ILE A O 1
ATOM 1315 N N . GLY A 1 173 ? 34.619 7.270 -52.777 1.00 92.00 173 GLY A N 1
ATOM 1316 C CA . GLY A 1 173 ? 35.354 8.487 -52.422 1.00 92.00 173 GLY A CA 1
ATOM 1317 C C . GLY A 1 173 ? 36.811 8.448 -52.892 1.00 92.00 173 GLY A C 1
ATOM 1318 O O . GLY A 1 173 ? 37.296 9.405 -53.493 1.00 92.00 173 GLY A O 1
ATOM 1319 N N . MET A 1 174 ? 37.485 7.312 -52.704 1.00 93.38 174 MET A N 1
ATOM 1320 C CA . MET A 1 174 ? 38.852 7.096 -53.190 1.00 93.38 174 MET A CA 1
ATOM 1321 C C . MET A 1 174 ? 38.946 7.146 -54.721 1.00 93.38 174 MET A C 1
ATOM 1323 O O . MET A 1 174 ? 39.912 7.692 -55.254 1.00 93.38 174 MET A O 1
ATOM 1327 N N . ALA A 1 175 ? 37.952 6.610 -55.436 1.00 87.69 175 ALA A N 1
ATOM 1328 C CA . ALA A 1 175 ? 37.901 6.690 -56.893 1.00 87.69 175 ALA A CA 1
ATOM 1329 C C . ALA A 1 175 ? 37.756 8.143 -57.374 1.00 87.69 175 ALA A C 1
ATOM 1331 O O . ALA A 1 175 ? 38.476 8.550 -58.280 1.00 87.69 175 ALA A O 1
ATOM 1332 N N . PHE A 1 176 ? 36.901 8.934 -56.717 1.00 88.38 176 PHE A N 1
ATOM 1333 C CA . PHE A 1 176 ? 36.676 10.339 -57.061 1.00 88.38 176 PHE A CA 1
ATOM 1334 C C . PHE A 1 176 ? 37.919 11.210 -56.818 1.00 88.38 176 PHE A C 1
ATOM 1336 O O . PHE A 1 176 ? 38.289 12.009 -57.676 1.00 88.38 176 PHE A O 1
ATOM 1343 N N . VAL A 1 177 ? 38.613 11.000 -55.691 1.00 88.12 177 VAL A N 1
ATOM 1344 C CA . VAL A 1 177 ? 39.878 11.687 -55.358 1.00 88.12 177 VAL A CA 1
ATOM 1345 C C . VAL A 1 177 ? 41.002 11.340 -56.337 1.00 88.12 177 VAL A C 1
ATOM 1347 O O . VAL A 1 177 ? 41.889 12.153 -56.556 1.00 88.12 177 VAL A O 1
ATOM 1350 N N . ARG A 1 178 ? 40.994 10.142 -56.933 1.00 78.69 178 ARG A N 1
ATOM 1351 C CA . ARG A 1 178 ? 42.029 9.728 -57.893 1.00 78.69 178 ARG A CA 1
ATOM 1352 C C . ARG A 1 178 ? 41.784 10.241 -59.317 1.00 78.69 178 ARG A C 1
ATOM 1354 O O . ARG A 1 178 ? 42.710 10.207 -60.123 1.00 78.69 178 ARG A O 1
ATOM 1361 N N . THR A 1 179 ? 40.562 10.665 -59.636 1.00 74.62 179 THR A N 1
ATOM 1362 C CA . THR A 1 179 ? 40.176 11.169 -60.966 1.00 74.62 179 THR A CA 1
ATOM 1363 C C . THR A 1 179 ? 40.173 12.694 -61.102 1.00 74.62 179 THR A C 1
ATOM 1365 O O . THR A 1 179 ? 40.066 13.171 -62.230 1.00 74.62 179 THR A O 1
ATOM 1368 N N . GLY A 1 180 ? 40.257 13.442 -59.997 1.00 63.44 180 GLY A N 1
ATOM 1369 C CA . GLY A 1 180 ? 40.418 14.904 -59.984 1.00 63.44 180 GLY A CA 1
ATOM 1370 C C . GLY A 1 180 ? 41.862 15.306 -59.736 1.00 63.44 180 GLY A C 1
ATOM 1371 O O . GLY A 1 180 ? 42.300 16.289 -60.368 1.00 63.44 180 GLY A O 1
#